Protein AF-A0A2R6P2F8-F1 (afdb_monomer_lite)

Foldseek 3Di:
DVLVVVLCVVVVNPDDDPDPVVVVVVVVVVVVVVVVVVVVCCQQPPDVCVVVVVLVVVQVPAAAPPPDDWDWDWDDDDPDIDIDIRGPDDDSVRVNCVSDDPSPPDDDDPDDGRDDDDDDD

pLDDT: mean 79.81, std 16.8, range [32.94, 94.44]

Structure (mmCIF, N/CA/C/O backbone):
data_AF-A0A2R6P2F8-F1
#
_entry.id   AF-A0A2R6P2F8-F1
#
loop_
_atom_site.group_PDB
_atom_site.id
_atom_site.type_symbol
_atom_site.label_atom_id
_atom_site.label_alt_id
_atom_site.label_comp_id
_atom_site.label_asym_id
_atom_site.label_entity_id
_atom_site.label_seq_id
_atom_site.pdbx_PDB_ins_code
_atom_site.Cartn_x
_atom_site.Cartn_y
_atom_site.Cartn_z
_atom_site.occupancy
_atom_site.B_iso_or_equiv
_atom_site.auth_seq_id
_atom_site.auth_comp_id
_atom_site.auth_asym_id
_atom_site.auth_atom_id
_atom_site.pdbx_PDB_model_num
ATOM 1 N N . MET A 1 1 ? -11.826 -10.012 -10.331 1.00 58.19 1 MET A N 1
ATOM 2 C CA . MET A 1 1 ? -10.572 -10.352 -11.051 1.00 58.19 1 MET A CA 1
ATOM 3 C C . MET A 1 1 ? -10.163 -9.305 -12.093 1.00 58.19 1 MET A C 1
ATOM 5 O O . MET A 1 1 ? -8.986 -9.272 -12.434 1.00 58.19 1 MET A O 1
ATOM 9 N N . ASP A 1 2 ? -11.066 -8.446 -12.580 1.00 84.94 2 ASP A N 1
ATOM 10 C CA . ASP A 1 2 ? -10.737 -7.498 -13.660 1.00 84.94 2 ASP A CA 1
ATOM 11 C C . ASP A 1 2 ? -9.993 -6.239 -13.203 1.00 84.94 2 ASP A C 1
ATOM 13 O O . ASP A 1 2 ? -9.100 -5.778 -13.913 1.00 84.94 2 ASP A O 1
ATOM 17 N N . ILE A 1 3 ? -10.255 -5.738 -11.991 1.00 91.38 3 ILE A N 1
ATOM 18 C CA . ILE A 1 3 ? -9.542 -4.566 -11.464 1.00 91.38 3 ILE A CA 1
ATOM 19 C C . ILE A 1 3 ? -8.034 -4.798 -11.327 1.00 91.38 3 ILE A C 1
ATOM 21 O O . ILE A 1 3 ? -7.248 -3.971 -11.777 1.00 91.38 3 ILE A O 1
ATOM 25 N N . ILE A 1 4 ? -7.613 -5.948 -10.793 1.00 91.44 4 ILE A N 1
ATOM 26 C CA . ILE A 1 4 ? -6.187 -6.268 -10.634 1.00 91.44 4 ILE A CA 1
ATOM 27 C C . ILE A 1 4 ? -5.491 -6.324 -11.997 1.00 91.44 4 ILE A C 1
ATOM 29 O O . ILE A 1 4 ? -4.400 -5.787 -12.155 1.00 91.44 4 ILE A O 1
ATOM 33 N N . LYS A 1 5 ? -6.136 -6.915 -13.011 1.00 91.88 5 LYS A N 1
ATOM 34 C CA . LYS A 1 5 ? -5.602 -6.937 -14.381 1.00 91.88 5 LYS A CA 1
ATOM 35 C C . LYS A 1 5 ? -5.504 -5.530 -14.975 1.00 91.88 5 LYS A C 1
ATOM 37 O O .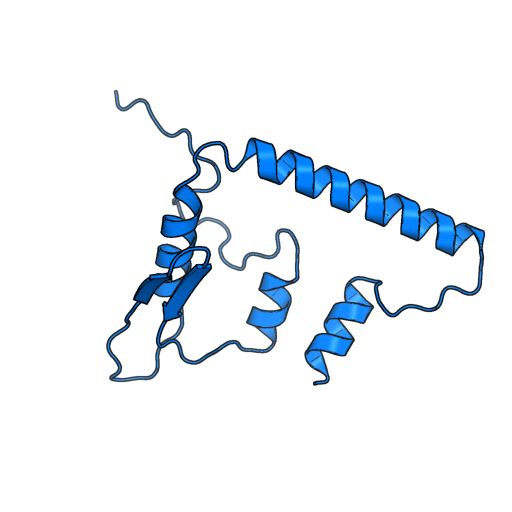 LYS A 1 5 ? -4.533 -5.243 -15.665 1.00 91.88 5 LYS A O 1
ATOM 42 N N . SER A 1 6 ? -6.481 -4.658 -14.710 1.00 92.38 6 SER A N 1
ATOM 43 C CA . SER A 1 6 ? -6.420 -3.249 -15.120 1.00 92.38 6 SER A CA 1
ATOM 44 C C . SER A 1 6 ? -5.248 -2.537 -14.456 1.00 92.38 6 SER A C 1
ATOM 46 O O . SER A 1 6 ? -4.414 -1.999 -15.169 1.00 92.38 6 SER A O 1
ATOM 48 N N . ILE A 1 7 ? -5.129 -2.607 -13.127 1.00 91.94 7 ILE A N 1
ATOM 49 C CA . ILE A 1 7 ? -4.043 -1.960 -12.376 1.00 91.94 7 ILE A CA 1
ATOM 50 C C . ILE A 1 7 ? -2.685 -2.430 -12.892 1.00 91.94 7 ILE A C 1
ATOM 52 O O . ILE A 1 7 ? -1.812 -1.619 -13.164 1.00 91.94 7 ILE A O 1
ATOM 56 N N . ARG A 1 8 ? -2.503 -3.736 -13.100 1.00 90.69 8 ARG A N 1
ATOM 57 C CA . ARG A 1 8 ? -1.240 -4.272 -13.624 1.00 90.69 8 ARG A CA 1
ATOM 58 C C . ARG A 1 8 ? -0.890 -3.733 -15.010 1.00 90.69 8 ARG A C 1
ATOM 60 O O . ARG A 1 8 ? 0.288 -3.519 -15.289 1.00 90.69 8 ARG A O 1
ATOM 67 N N . ARG A 1 9 ? -1.880 -3.514 -15.877 1.00 89.38 9 ARG A N 1
ATOM 68 C CA . ARG A 1 9 ? -1.659 -2.871 -17.180 1.00 89.38 9 ARG A CA 1
ATOM 69 C C . ARG A 1 9 ? -1.329 -1.391 -17.024 1.00 89.38 9 ARG A C 1
ATOM 71 O O . ARG A 1 9 ? -0.371 -0.951 -17.647 1.00 89.38 9 ARG A O 1
ATOM 78 N N . ASP A 1 10 ? -2.054 -0.674 -16.167 1.00 88.12 10 ASP A N 1
ATOM 79 C CA . ASP A 1 10 ? -1.827 0.749 -15.878 1.00 88.12 10 ASP A CA 1
ATOM 80 C C . ASP A 1 10 ? -0.405 0.978 -15.321 1.00 88.12 10 ASP A C 1
ATOM 82 O O . ASP A 1 10 ? 0.270 1.932 -15.695 1.00 88.12 10 ASP A O 1
ATOM 86 N N . GLN A 1 11 ? 0.096 0.036 -14.513 1.00 85.25 11 GLN A N 1
ATOM 87 C CA . GLN A 1 11 ? 1.462 0.014 -13.967 1.00 85.25 11 GLN A CA 1
ATOM 88 C C . GLN A 1 11 ? 2.514 -0.577 -14.932 1.00 85.25 11 GLN A C 1
ATOM 90 O O . GLN A 1 11 ? 3.667 -0.797 -14.559 1.00 85.25 11 GLN A O 1
ATOM 95 N N . GLY A 1 12 ? 2.141 -0.891 -16.176 1.00 84.75 12 GLY A N 1
ATOM 96 C CA . GLY A 1 12 ? 3.072 -1.366 -17.204 1.00 84.75 12 GLY A CA 1
ATOM 97 C C . GLY A 1 12 ? 3.633 -2.779 -16.993 1.00 84.75 12 GLY A C 1
ATOM 98 O O . GLY A 1 12 ? 4.661 -3.125 -17.580 1.00 84.75 12 GLY A O 1
ATOM 99 N N . LEU A 1 13 ? 2.996 -3.610 -16.161 1.00 84.56 13 LEU A N 1
ATOM 100 C CA . LEU A 1 13 ? 3.450 -4.976 -15.864 1.00 84.56 13 LEU A CA 1
ATOM 101 C C . LEU A 1 13 ? 3.033 -5.989 -16.935 1.00 84.56 13 LEU A C 1
ATOM 103 O O . LEU A 1 13 ? 3.793 -6.907 -17.230 1.00 84.56 13 LEU A O 1
ATOM 107 N N . ASP A 1 14 ? 1.852 -5.802 -17.525 1.00 86.25 14 ASP A N 1
ATOM 108 C CA . ASP A 1 14 ? 1.240 -6.750 -18.468 1.00 86.25 14 ASP A CA 1
ATOM 109 C C . ASP A 1 14 ? 1.184 -6.190 -19.907 1.00 86.25 14 ASP A C 1
ATOM 111 O O . ASP A 1 14 ? 0.264 -6.491 -20.670 1.00 86.25 14 ASP A O 1
ATOM 115 N N . ILE A 1 15 ? 2.157 -5.348 -20.281 1.00 82.56 15 ILE A N 1
ATOM 116 C CA . ILE A 1 15 ? 2.269 -4.754 -21.622 1.00 82.56 15 ILE A CA 1
ATOM 117 C C . ILE A 1 15 ? 3.293 -5.532 -22.456 1.00 82.56 15 ILE A C 1
ATOM 119 O O . ILE A 1 15 ? 4.439 -5.719 -22.048 1.00 82.56 15 ILE A O 1
ATOM 123 N N . GLN A 1 16 ? 2.892 -5.950 -23.659 1.00 82.69 16 GLN A N 1
ATOM 124 C CA . GLN A 1 16 ? 3.812 -6.494 -24.658 1.00 82.69 16 GLN A CA 1
ATOM 125 C C . GLN A 1 16 ? 4.348 -5.358 -25.529 1.00 82.69 16 GLN A C 1
ATOM 127 O O . GLN A 1 16 ? 3.613 -4.764 -26.312 1.00 82.69 16 GLN A O 1
ATOM 132 N N . VAL A 1 17 ? 5.638 -5.061 -25.387 1.00 83.62 17 VAL A N 1
ATOM 133 C CA . VAL A 1 17 ? 6.333 -4.061 -26.203 1.00 83.62 17 VAL A CA 1
ATOM 134 C C . VAL A 1 17 ? 7.111 -4.800 -27.286 1.00 83.62 17 VAL A C 1
ATOM 136 O O . VAL A 1 17 ? 8.025 -5.565 -26.975 1.00 83.62 17 VAL A O 1
ATOM 139 N N . ALA A 1 18 ? 6.699 -4.619 -28.543 1.00 85.12 18 ALA A N 1
ATOM 140 C CA . ALA A 1 18 ? 7.296 -5.302 -29.693 1.00 85.12 18 ALA A CA 1
ATOM 141 C C . ALA A 1 18 ? 8.653 -4.704 -30.102 1.00 85.12 18 ALA A C 1
ATOM 143 O O . ALA A 1 18 ? 9.492 -5.406 -30.657 1.00 85.12 18 ALA A O 1
ATOM 144 N N . GLU A 1 19 ? 8.858 -3.416 -29.824 1.00 92.56 19 GLU A N 1
ATOM 145 C CA . GLU A 1 19 ? 10.063 -2.672 -30.184 1.00 92.56 19 GLU A CA 1
ATOM 146 C C . GLU A 1 19 ? 11.129 -2.820 -29.068 1.00 92.56 19 GLU A C 1
ATOM 148 O O . GLU A 1 19 ? 10.841 -2.502 -27.906 1.00 92.56 19 GLU A O 1
ATOM 153 N N . PRO A 1 20 ? 12.321 -3.377 -29.366 1.00 89.81 20 PRO A N 1
ATOM 154 C CA . PRO A 1 20 ? 13.333 -3.685 -28.354 1.00 89.81 20 PRO A CA 1
ATOM 155 C C . PRO A 1 20 ? 13.850 -2.477 -27.565 1.00 89.81 20 PRO A C 1
ATOM 157 O O . PRO A 1 20 ? 14.042 -2.602 -26.351 1.00 89.81 20 PRO A O 1
ATOM 160 N N . ASP A 1 21 ? 14.044 -1.325 -28.207 1.00 92.31 21 ASP A N 1
ATOM 161 C CA . ASP A 1 21 ? 14.633 -0.148 -27.562 1.00 92.31 21 ASP A CA 1
ATOM 162 C C . ASP A 1 21 ? 13.641 0.488 -26.577 1.00 92.31 21 ASP A C 1
ATOM 164 O O . ASP A 1 21 ? 13.995 0.805 -25.438 1.00 92.31 21 ASP A O 1
ATOM 168 N N . ALA A 1 22 ? 12.362 0.566 -26.943 1.00 89.12 22 ALA A N 1
ATOM 169 C CA . ALA A 1 22 ? 11.272 0.991 -26.074 1.00 89.12 22 ALA A CA 1
ATOM 170 C C . ALA A 1 22 ? 11.125 0.056 -24.870 1.00 89.12 22 ALA A C 1
ATOM 172 O O . ALA A 1 22 ? 10.926 0.516 -23.742 1.00 89.12 22 ALA A O 1
ATOM 173 N N . LYS A 1 23 ? 11.269 -1.260 -25.075 1.00 87.56 23 LYS A N 1
ATOM 174 C CA . LYS A 1 23 ? 11.249 -2.231 -23.975 1.00 87.56 23 LYS A CA 1
ATOM 175 C C . LYS A 1 23 ? 12.407 -1.991 -23.003 1.00 87.56 23 LYS A C 1
ATOM 177 O O . LYS A 1 23 ? 12.181 -1.983 -21.792 1.00 87.56 23 LYS A O 1
ATOM 182 N N . ALA A 1 24 ? 13.618 -1.775 -23.516 1.00 89.06 24 ALA A N 1
ATOM 183 C CA . ALA A 1 24 ? 14.792 -1.484 -22.697 1.00 89.06 24 ALA A CA 1
ATOM 184 C C . ALA A 1 24 ? 14.634 -0.164 -21.921 1.00 89.06 24 ALA A C 1
ATOM 186 O O . ALA A 1 24 ? 14.901 -0.120 -20.718 1.00 89.06 24 ALA A O 1
ATOM 187 N N . ALA A 1 25 ? 14.123 0.886 -22.568 1.00 89.81 25 ALA A N 1
ATOM 188 C CA . ALA A 1 25 ? 13.860 2.176 -21.935 1.00 89.81 25 ALA A CA 1
ATOM 189 C C . ALA A 1 25 ? 12.841 2.063 -20.786 1.00 89.81 25 ALA A C 1
ATOM 191 O O . ALA A 1 25 ? 13.078 2.583 -19.695 1.00 89.81 25 ALA A O 1
ATOM 192 N N . ILE A 1 26 ? 11.740 1.329 -20.986 1.00 87.62 26 ILE A N 1
ATOM 193 C CA . ILE A 1 26 ? 10.727 1.091 -19.944 1.00 87.62 26 ILE A CA 1
ATOM 194 C C . ILE A 1 26 ? 11.319 0.308 -18.767 1.00 87.62 26 ILE A C 1
ATOM 196 O O . ILE A 1 26 ? 11.083 0.663 -17.612 1.00 87.62 26 ILE A O 1
ATOM 200 N N . GLN A 1 27 ? 12.107 -0.738 -19.030 1.00 87.19 27 GLN A N 1
ATOM 201 C CA . GLN A 1 27 ? 12.773 -1.504 -17.971 1.00 87.19 27 GLN A CA 1
ATOM 202 C C . GLN A 1 27 ? 13.742 -0.635 -17.162 1.00 87.19 27 GLN A C 1
ATOM 204 O O . GLN A 1 27 ? 13.772 -0.725 -15.935 1.00 87.19 27 GLN A O 1
ATOM 209 N N . HIS A 1 28 ? 14.493 0.238 -17.834 1.00 91.62 28 HIS A N 1
ATOM 210 C CA . HIS A 1 28 ? 15.390 1.183 -17.178 1.00 91.62 28 HIS A CA 1
ATOM 211 C C . HIS A 1 28 ? 14.626 2.184 -16.294 1.00 91.62 28 HIS A C 1
ATOM 213 O O . HIS A 1 28 ? 14.988 2.382 -15.136 1.00 91.62 28 HIS A O 1
ATOM 219 N N . LEU A 1 29 ? 13.529 2.766 -16.794 1.00 90.50 29 LEU A N 1
ATOM 220 C CA . LEU A 1 29 ? 12.677 3.669 -16.010 1.00 90.50 29 LEU A CA 1
ATOM 221 C C . LEU A 1 29 ? 12.072 2.977 -14.783 1.00 90.50 29 LEU A C 1
ATOM 223 O O . LEU A 1 29 ? 12.074 3.557 -13.699 1.00 90.50 29 LEU A O 1
ATOM 227 N N . ARG A 1 30 ? 11.613 1.729 -14.929 1.00 87.56 30 ARG A N 1
ATOM 228 C CA . ARG A 1 30 ? 11.091 0.931 -13.810 1.00 87.56 30 ARG A CA 1
ATOM 229 C C . ARG A 1 30 ? 12.141 0.708 -12.732 1.00 87.56 30 ARG A C 1
ATOM 231 O O . ARG A 1 30 ? 11.863 0.959 -11.568 1.00 87.56 30 ARG A O 1
ATOM 238 N N . ARG A 1 31 ? 13.358 0.323 -13.120 1.00 91.12 31 ARG A N 1
ATOM 239 C CA . ARG A 1 31 ? 14.461 0.147 -12.170 1.00 91.12 31 ARG A CA 1
ATOM 240 C C . ARG A 1 31 ? 14.805 1.448 -11.444 1.00 91.12 31 ARG A C 1
ATOM 242 O O . ARG A 1 31 ? 15.062 1.433 -10.246 1.00 91.12 31 ARG A O 1
ATOM 249 N N . ASN A 1 32 ? 14.787 2.579 -12.147 1.00 93.69 32 ASN A N 1
ATOM 250 C CA . ASN A 1 32 ? 15.017 3.879 -11.518 1.00 93.69 32 ASN A CA 1
ATOM 251 C C . ASN A 1 32 ? 13.915 4.234 -10.515 1.00 93.69 32 ASN A C 1
ATOM 253 O O . ASN A 1 32 ? 14.226 4.746 -9.443 1.00 93.69 32 ASN A O 1
ATOM 257 N N . LEU A 1 33 ? 12.652 3.933 -10.832 1.00 89.94 33 LEU A N 1
ATOM 258 C CA . LEU A 1 33 ? 11.534 4.124 -9.909 1.00 89.94 33 LEU A CA 1
ATOM 259 C C . LEU A 1 33 ? 11.647 3.208 -8.682 1.00 89.94 33 LEU A C 1
ATOM 261 O O . LEU A 1 33 ? 11.477 3.680 -7.564 1.00 89.94 33 LEU A O 1
ATOM 265 N N . GLU A 1 34 ? 11.983 1.931 -8.874 1.00 88.88 34 GLU A N 1
ATOM 266 C CA . GLU A 1 34 ? 12.218 0.972 -7.785 1.00 88.88 34 GLU A CA 1
ATOM 267 C C . GLU A 1 34 ? 13.335 1.456 -6.847 1.00 88.88 34 GLU A C 1
ATOM 269 O O . GLU A 1 34 ? 13.148 1.478 -5.632 1.00 88.88 34 GLU A O 1
ATOM 274 N N . ASN A 1 35 ? 14.456 1.932 -7.401 1.00 91.44 35 ASN A N 1
ATOM 275 C CA . ASN A 1 35 ? 15.552 2.502 -6.614 1.00 91.44 35 ASN A CA 1
ATOM 276 C C . ASN A 1 35 ? 15.125 3.770 -5.859 1.00 91.44 35 ASN A C 1
ATOM 278 O O . ASN A 1 35 ? 15.479 3.945 -4.696 1.00 91.44 35 ASN A O 1
ATOM 282 N N . ALA A 1 36 ? 14.365 4.661 -6.504 1.00 89.50 36 ALA A N 1
ATOM 283 C CA . ALA A 1 36 ? 13.875 5.880 -5.868 1.00 89.50 36 ALA A CA 1
ATOM 284 C C . ALA A 1 36 ? 12.925 5.568 -4.701 1.00 89.50 36 ALA A C 1
ATOM 286 O O . ALA A 1 36 ? 13.043 6.178 -3.641 1.00 89.50 36 ALA A O 1
ATOM 287 N N . LEU A 1 37 ? 12.024 4.596 -4.875 1.00 85.88 37 LEU A N 1
ATOM 288 C CA . LEU A 1 37 ? 11.126 4.126 -3.819 1.00 85.88 37 LEU A CA 1
ATOM 289 C C . LEU A 1 37 ? 11.892 3.465 -2.673 1.00 85.88 37 LEU A C 1
ATOM 291 O O . LEU A 1 37 ? 11.562 3.710 -1.517 1.00 85.88 37 LEU A O 1
ATOM 295 N N . HIS A 1 38 ? 12.920 2.670 -2.981 1.00 85.31 38 HIS A N 1
ATOM 296 C CA . HIS A 1 38 ? 13.768 2.050 -1.968 1.00 85.31 38 HIS A CA 1
ATOM 297 C C . HIS A 1 38 ? 14.469 3.105 -1.106 1.00 85.31 38 HIS A C 1
ATOM 299 O O . HIS A 1 38 ? 14.275 3.108 0.108 1.00 85.31 38 HIS A O 1
ATOM 305 N N . ASN A 1 39 ? 15.172 4.054 -1.728 1.00 84.88 39 ASN A N 1
ATOM 306 C CA . ASN A 1 39 ? 15.873 5.120 -1.007 1.00 84.88 39 ASN A CA 1
ATOM 307 C C . ASN A 1 39 ? 14.901 5.972 -0.175 1.00 84.88 39 ASN A C 1
ATOM 309 O O . ASN A 1 39 ? 15.141 6.220 1.001 1.00 84.88 39 ASN A O 1
ATOM 313 N N . LEU A 1 40 ? 13.758 6.357 -0.758 1.00 80.38 40 LEU A N 1
ATOM 314 C CA . LEU A 1 40 ? 12.732 7.115 -0.041 1.00 80.38 40 LEU A CA 1
ATOM 315 C C . LEU A 1 40 ? 12.185 6.334 1.161 1.00 80.38 40 LEU A C 1
ATOM 317 O O . LEU A 1 40 ? 11.934 6.920 2.210 1.00 80.38 40 LEU A O 1
ATOM 321 N N . SER A 1 41 ? 11.990 5.020 1.022 1.00 77.50 41 SER A N 1
ATOM 322 C CA . SER A 1 41 ? 11.524 4.185 2.128 1.00 77.50 41 SER A CA 1
ATOM 323 C C . SER A 1 41 ? 12.553 4.117 3.260 1.00 77.50 41 SER A C 1
ATOM 325 O O . SER A 1 41 ? 12.179 4.281 4.419 1.00 77.50 41 SER A O 1
ATOM 327 N N . GLU A 1 42 ? 13.844 3.963 2.956 1.00 76.50 42 GLU A N 1
ATOM 328 C CA . GLU A 1 42 ? 14.891 3.963 3.986 1.00 76.50 42 GLU A CA 1
ATOM 329 C C . GLU A 1 42 ? 14.956 5.305 4.730 1.00 76.50 42 GLU A C 1
ATOM 331 O O . GLU A 1 42 ? 15.026 5.322 5.961 1.00 76.50 42 GLU A O 1
ATOM 336 N N . ASP A 1 43 ? 14.838 6.420 4.005 1.00 69.12 43 ASP A N 1
ATOM 337 C CA . ASP A 1 43 ? 14.890 7.766 4.583 1.00 69.12 43 ASP A CA 1
ATOM 338 C C . ASP A 1 43 ? 13.647 8.102 5.436 1.00 69.12 43 ASP A C 1
ATOM 340 O O . ASP A 1 43 ? 13.757 8.768 6.471 1.00 69.12 43 ASP A O 1
ATOM 344 N N . LEU A 1 44 ? 12.452 7.638 5.043 1.00 64.12 44 LEU A N 1
ATOM 345 C CA . LEU A 1 44 ? 11.195 7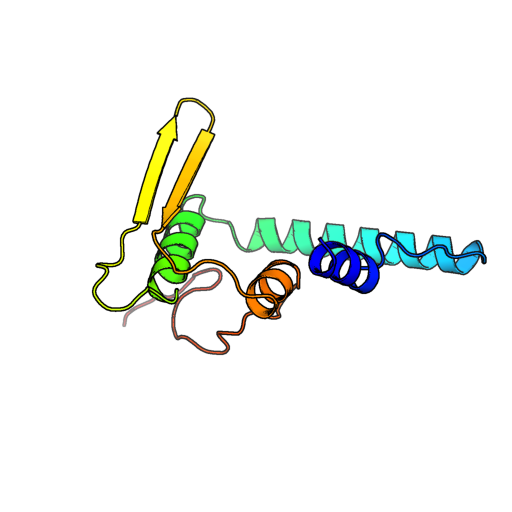.916 5.756 1.00 64.12 44 LEU A CA 1
ATOM 346 C C . LEU A 1 44 ? 10.964 7.011 6.975 1.00 64.12 44 LEU A C 1
ATOM 348 O O . LEU A 1 44 ? 10.336 7.442 7.946 1.00 64.12 44 LEU A O 1
ATOM 352 N N . TYR A 1 45 ? 11.465 5.772 6.960 1.00 59.16 45 TYR A N 1
ATOM 353 C CA . TYR A 1 45 ? 11.223 4.777 8.013 1.00 59.16 45 TYR A CA 1
ATOM 354 C C . TYR A 1 45 ? 12.356 4.691 9.051 1.00 59.16 45 TYR A C 1
ATOM 356 O O . TYR A 1 45 ? 12.645 3.621 9.586 1.00 59.16 45 TYR A O 1
ATOM 364 N N . SER A 1 46 ? 12.954 5.829 9.422 1.00 57.94 46 SER A N 1
ATOM 365 C CA . SER A 1 46 ? 14.044 5.904 10.418 1.00 57.94 46 SER A CA 1
ATOM 366 C C . SER A 1 46 ? 13.672 5.415 11.832 1.00 57.94 46 SER A C 1
ATOM 368 O O . SER A 1 46 ? 14.547 5.211 12.676 1.00 57.94 46 SER A O 1
ATOM 370 N N . LYS A 1 47 ? 12.379 5.189 12.109 1.00 63.31 47 LYS A N 1
ATOM 371 C CA . LYS A 1 47 ? 11.868 4.620 13.363 1.00 63.31 47 LYS A CA 1
ATOM 372 C C . LYS A 1 47 ? 10.929 3.445 13.077 1.00 63.31 47 LYS A C 1
ATOM 374 O O . LYS A 1 47 ? 9.803 3.622 12.614 1.00 63.31 47 LYS A O 1
ATOM 379 N N . SER A 1 48 ? 11.384 2.246 13.432 1.00 66.81 48 SER A N 1
ATOM 380 C CA . SER A 1 48 ? 10.779 0.951 13.088 1.00 66.81 48 SER A CA 1
ATOM 381 C C . SER A 1 48 ? 9.342 0.724 13.567 1.00 66.81 48 SER A C 1
ATOM 383 O O . SER A 1 48 ? 8.722 -0.225 13.113 1.00 66.81 48 SER A O 1
ATOM 385 N N . THR A 1 49 ? 8.784 1.554 14.451 1.00 73.94 49 THR A N 1
ATOM 386 C CA . THR A 1 49 ? 7.420 1.390 14.985 1.00 73.94 49 THR A CA 1
ATOM 387 C C . THR A 1 49 ? 6.385 2.325 14.358 1.00 73.94 49 THR A C 1
ATOM 389 O O . THR A 1 49 ? 5.197 2.173 14.638 1.00 73.94 49 THR A O 1
ATOM 392 N N . HIS A 1 50 ? 6.790 3.262 13.490 1.00 75.88 50 HIS A N 1
ATOM 393 C CA . HIS A 1 50 ? 5.862 4.226 12.881 1.00 75.88 50 HIS A CA 1
ATOM 394 C C . HIS A 1 50 ? 4.774 3.569 12.044 1.00 75.88 50 HIS A C 1
ATOM 396 O O . HIS A 1 50 ? 3.640 4.034 12.061 1.00 75.88 50 HIS A O 1
ATOM 402 N N . PHE A 1 51 ? 5.082 2.447 11.393 1.00 78.88 51 PHE A N 1
ATOM 403 C CA . PHE A 1 51 ? 4.104 1.727 10.585 1.00 78.88 51 PHE A CA 1
ATOM 404 C C . PHE A 1 51 ? 2.859 1.316 11.400 1.00 78.88 51 PHE A C 1
ATOM 406 O O . PHE A 1 51 ? 1.772 1.241 10.841 1.00 78.88 51 PHE A O 1
ATOM 413 N N . LEU A 1 52 ? 2.980 1.078 12.718 1.00 85.88 52 LEU A N 1
ATOM 414 C CA . LEU A 1 52 ? 1.831 0.748 13.572 1.00 85.88 52 LEU A CA 1
ATOM 415 C C . LEU A 1 52 ? 0.847 1.917 13.657 1.00 85.88 52 LEU A C 1
ATOM 417 O O . LEU A 1 52 ? -0.362 1.703 13.631 1.00 85.88 52 LEU A O 1
ATOM 421 N N . LEU A 1 53 ? 1.366 3.145 13.737 1.00 83.94 53 LEU A N 1
ATOM 422 C CA . LEU A 1 53 ? 0.545 4.352 13.751 1.00 83.94 53 LEU A CA 1
ATOM 423 C C . LEU A 1 53 ? -0.148 4.553 12.403 1.00 83.94 53 LEU A C 1
ATOM 425 O O . LEU A 1 53 ? -1.328 4.882 12.394 1.00 83.94 53 LEU A O 1
ATOM 429 N N . GLU A 1 54 ? 0.536 4.269 11.292 1.00 82.50 54 GLU A N 1
ATOM 430 C CA . GLU A 1 54 ? -0.067 4.305 9.951 1.00 82.50 54 GLU A CA 1
ATOM 431 C C . GLU A 1 54 ? -1.246 3.324 9.840 1.00 82.50 54 GLU A C 1
ATOM 433 O O . GLU A 1 54 ? -2.296 3.659 9.296 1.00 82.50 54 GLU A O 1
ATOM 438 N N . PHE A 1 55 ? -1.123 2.114 10.401 1.00 87.56 55 PHE A N 1
ATOM 439 C CA . PHE A 1 55 ? -2.234 1.157 10.425 1.00 87.56 55 PHE A CA 1
ATOM 440 C C . PHE A 1 55 ? -3.397 1.614 11.306 1.00 87.56 55 PHE A C 1
ATOM 442 O O . PHE A 1 55 ? -4.547 1.415 10.924 1.00 87.56 55 PHE A O 1
ATOM 449 N N . ILE A 1 56 ? -3.119 2.237 12.454 1.00 88.50 56 ILE A N 1
ATOM 450 C CA . ILE A 1 56 ? -4.163 2.804 13.318 1.00 88.50 56 ILE A CA 1
ATOM 451 C C . ILE A 1 56 ? -4.892 3.941 12.599 1.00 88.50 56 ILE A C 1
ATOM 453 O O . ILE A 1 56 ? -6.116 3.956 12.599 1.00 88.50 56 ILE A O 1
ATOM 457 N N . GLN A 1 57 ? -4.162 4.849 11.950 1.00 84.56 57 GLN A N 1
ATOM 458 C CA . GLN A 1 57 ? -4.752 5.937 11.166 1.00 84.56 57 GLN A CA 1
ATOM 459 C C . GLN A 1 57 ? -5.587 5.403 10.001 1.00 84.56 57 GLN A C 1
ATOM 461 O O . GLN A 1 57 ? -6.705 5.853 9.784 1.00 84.56 57 GLN A O 1
ATOM 466 N N . ASN A 1 58 ? -5.093 4.390 9.284 1.00 85.00 58 ASN A N 1
ATOM 467 C CA . ASN A 1 58 ? -5.876 3.741 8.235 1.00 85.00 58 ASN A CA 1
ATOM 468 C C . ASN A 1 58 ? -7.158 3.115 8.790 1.00 85.00 58 ASN A C 1
ATOM 470 O O . ASN A 1 58 ? -8.212 3.296 8.196 1.00 85.00 58 ASN A O 1
ATOM 474 N N . ALA A 1 59 ? -7.094 2.451 9.945 1.00 88.12 59 ALA A N 1
ATOM 475 C CA . ALA A 1 59 ? -8.283 1.917 10.595 1.00 88.12 59 ALA A CA 1
ATOM 476 C C . ALA A 1 59 ? -9.252 3.022 11.050 1.00 88.12 59 ALA A C 1
ATOM 478 O O . ALA A 1 59 ? -10.458 2.829 10.959 1.00 88.12 59 ALA A O 1
ATOM 479 N N . ASP A 1 60 ? -8.766 4.172 11.509 1.00 86.44 60 ASP A N 1
ATOM 480 C CA . ASP A 1 60 ? -9.618 5.299 11.912 1.00 86.44 60 ASP A CA 1
ATOM 481 C C . ASP A 1 60 ? -10.320 5.953 10.707 1.00 86.44 60 ASP A C 1
ATOM 483 O O . ASP A 1 60 ? -11.502 6.283 10.766 1.00 86.44 60 ASP A O 1
ATOM 487 N N . ASP A 1 61 ? -9.622 6.052 9.573 1.00 83.44 61 ASP A N 1
ATOM 488 C CA . ASP A 1 61 ? -10.151 6.617 8.327 1.00 83.44 61 ASP A CA 1
ATOM 489 C C . ASP A 1 61 ? -11.029 5.637 7.513 1.00 83.44 61 ASP A C 1
ATOM 491 O O . ASP A 1 61 ? -11.593 6.016 6.480 1.00 83.44 61 ASP A O 1
ATOM 495 N N . ASN A 1 62 ? -11.145 4.375 7.937 1.00 87.62 62 ASN A N 1
ATOM 496 C CA . ASN A 1 62 ? -11.929 3.363 7.232 1.00 87.62 62 ASN A CA 1
ATOM 497 C C . ASN A 1 62 ? -13.441 3.611 7.330 1.00 87.62 62 ASN A C 1
ATOM 499 O O . ASN A 1 62 ? -13.970 4.199 8.274 1.00 87.62 62 ASN A O 1
ATOM 503 N N . SER A 1 63 ? -14.174 3.083 6.349 1.00 87.81 63 SER A N 1
ATOM 504 C CA . SER A 1 63 ? -15.637 3.065 6.383 1.00 87.81 63 SER A CA 1
ATOM 505 C C . SER A 1 63 ? -16.146 1.793 7.056 1.00 87.81 63 SER A C 1
ATOM 507 O O . SER A 1 63 ? -15.857 0.680 6.613 1.00 87.81 63 SER A O 1
ATOM 509 N N . TYR A 1 64 ? -16.955 1.959 8.103 1.00 91.19 64 TYR A N 1
ATOM 510 C CA . TYR A 1 64 ? -17.541 0.855 8.862 1.00 91.19 64 TYR A CA 1
ATOM 511 C C . TYR A 1 64 ? -19.046 0.726 8.601 1.00 91.19 64 TYR A C 1
ATOM 513 O O . TYR A 1 64 ? -19.732 1.741 8.442 1.00 91.19 64 TYR A O 1
ATOM 521 N N . PRO A 1 65 ? -19.594 -0.503 8.577 1.00 92.25 65 PRO A N 1
ATOM 522 C CA . PRO A 1 65 ? -21.035 -0.706 8.480 1.00 92.25 65 PRO A CA 1
ATOM 523 C C . PRO A 1 65 ? -21.793 -0.046 9.642 1.00 92.25 65 PRO A C 1
ATOM 525 O O . PRO A 1 65 ? -21.311 0.020 10.774 1.00 92.25 65 PRO A O 1
ATOM 528 N N . GLN A 1 66 ? -23.019 0.410 9.379 1.00 93.25 66 GLN A N 1
ATOM 529 C CA . GLN A 1 66 ? -23.839 1.072 10.393 1.00 93.25 66 GLN A CA 1
ATOM 530 C C . GLN A 1 66 ? -24.102 0.149 11.595 1.00 93.25 66 GLN A C 1
ATOM 532 O O . GLN A 1 66 ? -24.513 -0.998 11.434 1.00 93.25 66 GLN A O 1
ATOM 537 N N . GLY A 1 67 ? -23.905 0.674 12.807 1.00 92.31 67 GLY A N 1
ATOM 538 C CA . GLY A 1 67 ? -24.153 -0.058 14.053 1.00 92.31 67 GLY A CA 1
ATOM 539 C C . GLY A 1 67 ? -23.040 -1.030 14.460 1.00 92.31 67 GLY A C 1
ATOM 540 O O . GLY A 1 67 ? -23.180 -1.701 15.480 1.00 92.31 67 GLY A O 1
ATOM 541 N N . VAL A 1 68 ? -21.938 -1.096 13.707 1.00 93.31 68 VAL A N 1
ATOM 542 C CA . VAL A 1 68 ? -20.738 -1.853 14.079 1.00 93.31 68 VAL A CA 1
ATOM 543 C C . VAL A 1 68 ? -19.767 -0.934 14.815 1.00 93.31 68 VAL A C 1
ATOM 545 O O . VAL A 1 68 ? -19.509 0.183 14.375 1.00 93.31 68 VAL A O 1
ATOM 548 N N . GLN A 1 69 ? -19.213 -1.403 15.934 1.00 93.31 69 GLN A N 1
ATOM 549 C CA . GLN A 1 69 ? -18.122 -0.707 16.614 1.00 93.31 69 GLN A CA 1
ATOM 550 C C . GLN A 1 69 ? -16.804 -0.973 15.866 1.00 93.31 69 GLN A C 1
ATOM 552 O O . GLN A 1 69 ? -16.441 -2.146 15.723 1.00 93.31 69 GLN A O 1
ATOM 557 N N . PRO A 1 70 ? -16.080 0.064 15.409 1.00 93.88 70 PRO A N 1
ATOM 558 C CA . PRO A 1 70 ? -14.760 -0.098 14.808 1.00 93.88 70 PRO A CA 1
ATOM 559 C C . PRO A 1 70 ? -13.794 -0.822 15.748 1.00 93.88 70 PRO A C 1
ATOM 561 O O . PRO A 1 70 ? -13.741 -0.535 16.946 1.00 93.88 70 PRO A O 1
ATOM 564 N N . ALA A 1 71 ? -13.032 -1.762 15.201 1.00 93.62 71 ALA A N 1
ATOM 565 C CA . ALA A 1 71 ? -12.051 -2.546 15.930 1.00 93.62 71 ALA A CA 1
ATOM 566 C C . ALA A 1 71 ? -10.816 -2.799 15.063 1.00 93.62 71 ALA A C 1
ATOM 568 O O . ALA A 1 71 ? -10.928 -3.136 13.884 1.00 93.62 71 ALA A O 1
ATOM 569 N N . LEU A 1 72 ? -9.644 -2.688 15.689 1.00 93.19 72 LEU A N 1
ATOM 570 C CA . LEU A 1 72 ? -8.346 -3.046 15.131 1.00 93.19 72 LEU A CA 1
ATOM 571 C C . LEU A 1 72 ? -7.716 -4.117 16.025 1.00 93.19 72 LEU A C 1
ATOM 573 O O . LEU A 1 72 ? -7.599 -3.936 17.236 1.00 93.19 72 LEU A O 1
ATOM 577 N N . GLU A 1 73 ? -7.299 -5.224 15.428 1.00 94.44 73 GLU A N 1
ATOM 578 C CA . GLU A 1 73 ? -6.608 -6.320 16.095 1.00 94.44 73 GLU A CA 1
ATOM 579 C C . GLU A 1 73 ? -5.194 -6.450 15.525 1.00 94.44 73 GLU A C 1
ATOM 581 O O . GLU A 1 73 ? -5.017 -6.567 14.311 1.00 94.44 73 GLU A O 1
ATOM 586 N N . ILE A 1 74 ? -4.189 -6.465 16.403 1.00 92.44 74 ILE A N 1
ATOM 587 C CA . ILE A 1 74 ? -2.789 -6.705 16.043 1.00 92.44 74 ILE A CA 1
ATOM 588 C C . ILE A 1 74 ? -2.350 -7.996 16.730 1.00 92.44 74 ILE A C 1
ATOM 590 O O . ILE A 1 74 ? -2.295 -8.070 17.956 1.00 92.44 74 ILE A O 1
ATOM 594 N N . GLN A 1 75 ? -2.045 -9.016 15.934 1.00 94.00 75 GLN A N 1
ATOM 595 C CA . GLN A 1 75 ? -1.587 -10.321 16.402 1.00 94.00 75 GLN A CA 1
ATOM 596 C C . GLN A 1 75 ? -0.123 -10.520 16.009 1.00 94.00 75 GLN A C 1
ATOM 598 O O . GLN A 1 75 ? 0.218 -10.454 14.828 1.00 94.00 75 GLN A O 1
ATOM 603 N N . LEU A 1 76 ? 0.733 -10.791 16.993 1.00 91.69 76 LEU A N 1
ATOM 604 C CA . LEU A 1 76 ? 2.136 -11.152 16.791 1.00 91.69 76 LEU A CA 1
ATOM 605 C C . LEU A 1 76 ? 2.297 -12.658 17.024 1.00 91.69 76 LEU A C 1
ATOM 607 O O . LEU A 1 76 ? 1.966 -13.157 18.097 1.00 91.69 76 LEU A O 1
ATOM 611 N N . LEU A 1 77 ? 2.781 -13.372 16.010 1.00 90.94 77 LEU A N 1
ATOM 612 C CA . LEU A 1 77 ? 2.995 -14.820 16.012 1.00 90.94 77 LEU A CA 1
ATOM 613 C C . LEU A 1 77 ? 4.401 -15.104 15.492 1.00 90.94 77 LEU A C 1
ATOM 615 O O . LEU A 1 77 ? 4.618 -14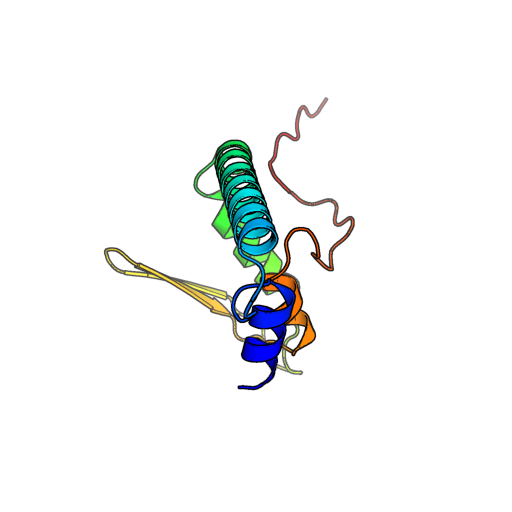.942 14.300 1.00 90.94 77 LEU A O 1
ATOM 619 N N . ASP A 1 78 ? 5.329 -15.548 16.339 1.00 88.69 78 ASP A N 1
ATOM 620 C CA . ASP A 1 78 ? 6.729 -15.885 16.017 1.00 88.69 78 ASP A CA 1
ATOM 621 C C . ASP A 1 78 ? 7.428 -14.942 15.010 1.00 88.69 78 ASP A C 1
ATOM 623 O O . ASP A 1 78 ? 8.126 -14.015 15.412 1.00 88.69 78 ASP A O 1
ATOM 627 N N . GLN A 1 79 ? 7.259 -15.180 13.703 1.00 91.19 79 GLN A N 1
ATOM 628 C CA . GLN A 1 79 ? 7.870 -14.425 12.597 1.00 91.19 79 GLN A CA 1
ATOM 629 C C . GLN A 1 79 ? 6.875 -13.599 11.762 1.00 91.19 79 GLN A C 1
ATOM 631 O O . GLN A 1 79 ? 7.250 -13.020 10.747 1.00 91.19 79 GLN A O 1
ATOM 636 N N . ASN A 1 80 ? 5.608 -13.551 12.161 1.00 89.94 80 ASN A N 1
ATOM 637 C CA . ASN A 1 80 ? 4.529 -12.898 11.437 1.00 89.94 80 ASN A CA 1
ATOM 638 C C . ASN A 1 80 ? 3.776 -11.925 12.339 1.00 89.94 80 ASN A C 1
ATOM 640 O O . ASN A 1 80 ? 3.515 -12.182 13.515 1.00 89.94 80 ASN A O 1
ATOM 644 N N . MET A 1 81 ? 3.348 -10.823 11.741 1.00 89.31 81 MET A N 1
ATOM 645 C CA . MET A 1 81 ? 2.433 -9.874 12.349 1.00 89.31 81 MET A CA 1
ATOM 646 C C . MET A 1 81 ? 1.200 -9.771 11.462 1.00 89.31 81 MET A C 1
ATOM 648 O O . MET A 1 81 ? 1.312 -9.536 10.261 1.00 89.31 81 MET A O 1
ATOM 652 N N . THR A 1 82 ? 0.026 -9.956 12.054 1.00 92.50 82 THR A N 1
ATOM 653 C CA . THR A 1 82 ? -1.259 -9.812 11.370 1.00 92.50 82 THR A CA 1
ATOM 654 C C . THR A 1 82 ? -1.991 -8.613 11.941 1.00 92.50 82 THR A C 1
ATOM 656 O O . THR A 1 82 ? -2.145 -8.507 13.155 1.00 92.50 82 THR A O 1
ATOM 659 N N . ILE A 1 83 ? -2.464 -7.731 11.067 1.00 91.31 83 ILE A N 1
ATOM 660 C CA . ILE A 1 83 ? -3.284 -6.576 11.432 1.00 91.31 83 ILE A CA 1
ATOM 661 C C . ILE A 1 83 ? -4.639 -6.757 10.761 1.00 91.31 83 ILE A C 1
ATOM 663 O O . ILE A 1 83 ? -4.705 -6.987 9.554 1.00 91.31 83 ILE A O 1
ATOM 667 N N . LYS A 1 84 ? -5.714 -6.702 11.545 1.00 92.44 84 LYS A N 1
ATOM 668 C CA . LYS A 1 84 ? -7.089 -6.865 11.064 1.00 92.44 84 LYS A CA 1
ATOM 669 C C . LYS A 1 84 ? -7.927 -5.695 11.531 1.00 92.44 84 LYS A C 1
ATOM 671 O O . LYS A 1 84 ? -7.839 -5.315 12.693 1.00 92.44 84 LYS A O 1
ATOM 676 N N . CYS A 1 85 ? -8.794 -5.192 10.668 1.00 92.81 85 CYS A N 1
ATOM 677 C CA . CYS A 1 85 ? -9.884 -4.318 11.074 1.00 92.81 85 CYS A CA 1
ATOM 678 C C . CYS A 1 85 ? -11.211 -4.858 10.539 1.00 92.81 85 CYS A C 1
ATOM 680 O O . CYS A 1 85 ? -11.236 -5.657 9.602 1.00 92.81 85 CYS A O 1
ATOM 682 N N . ASN A 1 86 ? -12.316 -4.460 11.163 1.00 93.75 86 ASN A N 1
ATOM 683 C CA . ASN A 1 86 ? -13.668 -4.865 10.770 1.00 93.75 86 ASN A CA 1
ATOM 684 C C . ASN A 1 86 ? -14.335 -3.858 9.815 1.00 93.75 86 ASN A C 1
ATOM 686 O O . ASN A 1 86 ? -15.545 -3.638 9.888 1.00 93.75 86 ASN A O 1
ATOM 690 N N . GLU A 1 87 ? -13.540 -3.232 8.945 1.00 90.81 87 GLU A N 1
ATOM 691 C CA . GLU A 1 87 ? -14.032 -2.308 7.924 1.00 90.81 87 GLU A CA 1
ATOM 692 C C . GLU A 1 87 ? -14.976 -2.991 6.919 1.00 90.81 87 GLU A C 1
ATOM 694 O O . GLU A 1 87 ? -15.029 -4.218 6.805 1.00 90.81 87 GLU A O 1
ATOM 699 N N . GLY A 1 88 ? -15.711 -2.187 6.146 1.00 88.56 88 GLY A N 1
ATOM 700 C CA . GLY A 1 88 ? -16.619 -2.670 5.099 1.00 88.56 88 GLY A CA 1
ATOM 701 C C . GLY A 1 88 ? -15.929 -3.323 3.889 1.00 88.56 88 GLY A C 1
ATOM 702 O O . GLY A 1 88 ? -16.619 -3.851 3.016 1.00 88.56 88 GLY A O 1
ATOM 703 N N . GLY A 1 89 ? -14.595 -3.309 3.847 1.00 88.44 89 GLY A N 1
ATOM 704 C CA . GLY A 1 89 ? -13.761 -3.797 2.753 1.00 88.44 89 GLY A CA 1
ATOM 705 C C . GLY A 1 89 ? -13.433 -2.717 1.721 1.00 88.44 89 GLY A C 1
ATOM 706 O O . GLY A 1 89 ? -14.017 -1.636 1.708 1.00 88.44 89 GLY A O 1
ATOM 707 N N . PHE A 1 90 ? -12.491 -3.029 0.830 1.00 87.12 90 PHE A N 1
ATOM 708 C CA . PHE A 1 90 ? -12.023 -2.089 -0.187 1.00 87.12 90 PHE A CA 1
ATOM 709 C C . PHE A 1 90 ? -12.967 -1.981 -1.381 1.00 87.12 90 PHE A C 1
ATOM 711 O O . PHE A 1 90 ? -13.379 -2.983 -1.973 1.00 87.12 90 PHE A O 1
ATOM 718 N N . SER A 1 91 ? -13.229 -0.742 -1.790 1.00 87.69 91 SER A N 1
ATOM 719 C CA . SER A 1 91 ? -13.786 -0.426 -3.099 1.00 87.69 91 SER A CA 1
ATOM 720 C C . SER A 1 91 ? -12.714 -0.497 -4.190 1.00 87.69 91 SER A C 1
ATOM 722 O O . SER A 1 91 ? -11.510 -0.476 -3.929 1.00 87.69 91 SER A O 1
ATOM 724 N N . ASP A 1 92 ? -13.144 -0.482 -5.451 1.00 89.56 92 ASP A N 1
ATOM 725 C CA . ASP A 1 92 ? -12.238 -0.403 -6.600 1.00 89.56 92 ASP A CA 1
ATOM 726 C C . ASP A 1 92 ? -11.304 0.822 -6.551 1.00 89.56 92 ASP A C 1
ATOM 728 O O . ASP A 1 92 ? -10.169 0.773 -7.032 1.00 89.56 92 ASP A O 1
ATOM 732 N N . ARG A 1 93 ? -11.761 1.931 -5.958 1.00 85.88 93 ARG A N 1
ATOM 733 C CA . ARG A 1 93 ? -10.929 3.123 -5.760 1.00 85.88 93 ARG A CA 1
ATOM 734 C C . ARG A 1 93 ? -9.831 2.856 -4.735 1.00 85.88 93 ARG A C 1
ATOM 736 O O . ARG A 1 93 ? -8.693 3.237 -4.988 1.00 85.88 93 ARG A O 1
ATOM 743 N N . ASP A 1 94 ? -10.159 2.200 -3.628 1.00 85.75 94 ASP A N 1
ATOM 744 C CA . ASP A 1 94 ? -9.207 1.938 -2.545 1.00 85.75 94 ASP A CA 1
ATOM 745 C C . ASP A 1 94 ? -8.102 0.996 -3.029 1.00 85.75 94 ASP A C 1
ATOM 747 O O . ASP A 1 94 ? -6.921 1.284 -2.851 1.00 85.75 94 ASP A O 1
ATOM 751 N N . VAL A 1 95 ? -8.468 -0.056 -3.775 1.00 89.38 95 VAL A N 1
ATOM 752 C CA . VAL A 1 95 ? -7.501 -0.986 -4.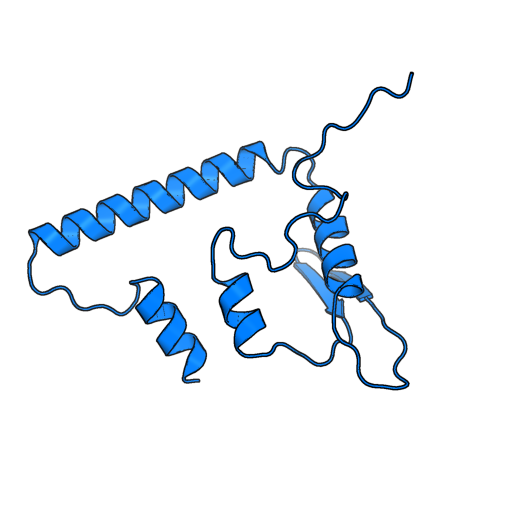387 1.00 89.38 95 VAL A CA 1
ATOM 753 C C . VAL A 1 95 ? -6.555 -0.265 -5.356 1.00 89.38 95 VAL A C 1
ATOM 755 O O . VAL A 1 95 ? -5.369 -0.586 -5.410 1.00 89.38 95 VAL A O 1
ATOM 758 N N . ARG A 1 96 ? -7.045 0.719 -6.121 1.00 89.00 96 ARG A N 1
ATOM 759 C CA . ARG A 1 96 ? -6.192 1.538 -7.000 1.00 89.00 96 ARG A CA 1
ATOM 760 C C . ARG A 1 96 ? -5.282 2.463 -6.201 1.00 89.00 96 ARG A C 1
ATOM 762 O O . ARG A 1 96 ? -4.091 2.496 -6.485 1.00 89.00 96 ARG A O 1
ATOM 769 N N . ALA A 1 97 ? -5.818 3.147 -5.193 1.00 85.12 97 ALA A N 1
ATOM 770 C CA . ALA A 1 97 ? -5.066 4.087 -4.368 1.00 85.12 97 ALA A CA 1
ATOM 771 C C . ALA A 1 97 ? -3.885 3.414 -3.652 1.00 85.12 97 ALA A C 1
ATOM 773 O O . ALA A 1 97 ? -2.777 3.939 -3.701 1.00 85.12 97 ALA A O 1
ATOM 774 N N . ILE A 1 98 ? -4.075 2.218 -3.074 1.00 85.94 98 ILE A N 1
ATOM 775 C CA . ILE A 1 98 ? -2.976 1.474 -2.423 1.00 85.94 98 ILE A CA 1
ATOM 776 C C . ILE A 1 98 ? -1.925 0.950 -3.417 1.00 85.94 98 ILE A C 1
ATOM 778 O O . ILE A 1 98 ? -0.812 0.619 -3.017 1.00 85.94 98 ILE A O 1
ATOM 782 N N . CYS A 1 99 ? -2.274 0.844 -4.703 1.00 88.25 99 CYS A N 1
ATOM 783 C CA . CYS A 1 99 ? -1.374 0.399 -5.769 1.00 88.25 99 CYS A CA 1
ATOM 784 C C . CYS A 1 99 ? -0.671 1.566 -6.489 1.00 88.25 99 CYS A C 1
ATOM 786 O O . CYS A 1 99 ? 0.146 1.319 -7.378 1.00 88.25 99 CYS A O 1
ATOM 788 N N . SER A 1 100 ? -0.989 2.813 -6.137 1.00 83.94 100 SER A N 1
ATOM 789 C CA . SER A 1 100 ? -0.427 4.027 -6.729 1.00 83.94 100 SER A CA 1
ATOM 790 C C . SER A 1 100 ? 0.572 4.688 -5.774 1.00 83.94 100 SER A C 1
ATOM 792 O O . SER A 1 100 ? 0.376 4.726 -4.562 1.00 83.94 100 SER A O 1
ATOM 794 N N . VAL A 1 101 ? 1.630 5.291 -6.319 1.00 79.31 101 VAL A N 1
ATOM 795 C CA . VAL A 1 101 ? 2.572 6.105 -5.533 1.00 79.31 101 VAL A CA 1
ATOM 796 C C . VAL A 1 101 ? 2.046 7.536 -5.442 1.00 79.31 101 VAL A C 1
ATOM 798 O O . VAL A 1 101 ? 1.824 8.182 -6.462 1.00 79.31 101 VAL A O 1
ATOM 801 N N . GLY A 1 102 ? 1.866 8.053 -4.224 1.00 69.62 102 GLY A N 1
ATOM 802 C CA . GLY A 1 102 ? 1.499 9.458 -3.995 1.00 69.62 102 GLY A CA 1
ATOM 803 C C . GLY A 1 102 ? 0.028 9.817 -4.252 1.00 69.62 102 GLY A C 1
ATOM 804 O O . GLY A 1 102 ? -0.343 10.977 -4.086 1.00 69.62 102 GLY A O 1
ATOM 805 N N . GLU A 1 103 ? -0.831 8.851 -4.590 1.00 65.56 103 GLU A N 1
ATOM 806 C CA . GLU A 1 103 ? -2.281 9.056 -4.760 1.00 65.56 103 GLU A CA 1
ATOM 807 C C . GLU A 1 103 ? -3.083 8.800 -3.476 1.00 65.56 103 GLU A C 1
ATOM 809 O O . GLU A 1 103 ? -4.229 8.349 -3.516 1.00 65.56 103 GLU A O 1
ATOM 814 N N . SER A 1 104 ? -2.502 9.112 -2.314 1.00 59.50 104 SER A N 1
ATOM 815 C CA . SER A 1 104 ? -3.281 9.132 -1.078 1.00 59.50 104 SER A CA 1
ATOM 816 C C . SER A 1 104 ? -4.398 10.170 -1.207 1.00 59.50 104 SER A C 1
ATOM 818 O O . SER A 1 104 ? -4.163 11.346 -1.504 1.00 59.50 104 SER A O 1
ATOM 820 N N . THR A 1 105 ? -5.634 9.738 -0.969 1.00 53.94 105 THR A N 1
ATOM 821 C CA . THR A 1 105 ? -6.833 10.589 -0.941 1.00 53.94 105 THR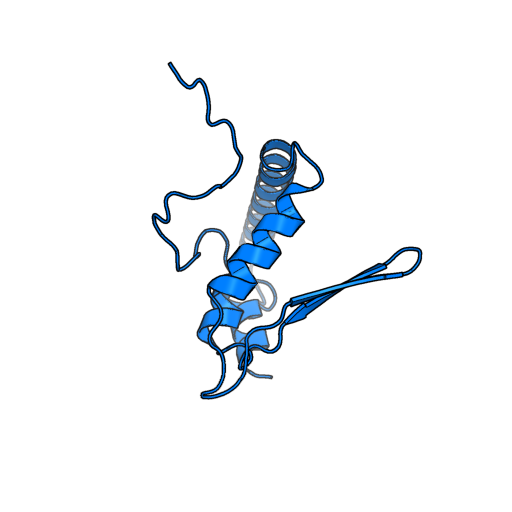 A CA 1
ATOM 822 C C . THR A 1 105 ? -6.817 11.590 0.219 1.00 53.94 105 THR A C 1
ATOM 824 O O . THR A 1 105 ? -7.628 12.516 0.239 1.00 53.94 105 THR A O 1
ATOM 827 N N . LYS A 1 106 ? -5.862 11.464 1.148 1.00 57.59 106 LYS A N 1
ATOM 828 C CA . LYS A 1 106 ? -5.704 12.297 2.343 1.00 57.59 106 LYS A CA 1
ATOM 829 C C . LYS A 1 106 ? -4.660 13.394 2.104 1.00 57.59 106 LYS A C 1
ATOM 831 O O . LYS A 1 106 ? -3.606 13.435 2.734 1.00 57.59 106 LYS A O 1
ATOM 836 N N . LYS A 1 107 ? -4.932 14.307 1.166 1.00 47.16 107 LYS A N 1
ATOM 837 C CA . LYS A 1 107 ? -4.153 15.552 1.054 1.00 47.16 107 LYS A CA 1
ATOM 838 C C . LYS A 1 107 ? -4.474 16.438 2.267 1.00 47.16 107 LYS A C 1
ATOM 840 O O . LYS A 1 107 ? -5.601 16.905 2.386 1.00 47.16 107 LYS A O 1
ATOM 845 N N . ASN A 1 108 ? -3.475 16.694 3.115 1.00 45.47 108 ASN A N 1
ATOM 846 C CA . ASN A 1 108 ? -3.495 17.643 4.244 1.00 45.47 108 ASN A CA 1
ATOM 847 C C . ASN A 1 108 ? -4.291 17.252 5.508 1.00 45.47 108 ASN A C 1
ATOM 849 O O . ASN A 1 108 ? -4.963 18.108 6.084 1.00 45.47 108 ASN A O 1
ATOM 853 N N . GLN A 1 109 ? -4.164 16.027 6.024 1.00 44.75 109 GLN A N 1
ATOM 854 C CA . GLN A 1 109 ? -4.362 15.858 7.471 1.00 44.75 109 GLN A CA 1
ATOM 855 C C . GLN A 1 109 ? -3.072 16.299 8.187 1.00 44.75 109 GLN A C 1
ATOM 857 O O . GLN A 1 109 ? -1.982 15.833 7.863 1.00 44.75 109 GLN A O 1
ATOM 862 N N . LEU A 1 110 ? -3.181 17.257 9.114 1.00 40.94 110 LEU A N 1
ATOM 863 C CA . LEU A 1 110 ? -2.113 17.650 10.042 1.00 40.94 110 LEU A CA 1
ATOM 864 C C . LEU A 1 110 ? -1.822 16.459 10.971 1.00 40.94 110 LEU A C 1
ATOM 866 O O . LEU A 1 110 ? -2.384 16.347 12.054 1.00 40.94 110 LEU A O 1
ATOM 870 N N . GLY A 1 111 ? -0.995 15.533 10.499 1.00 46.41 111 GLY A N 1
ATOM 871 C CA . GLY A 1 111 ? -0.726 14.245 11.127 1.00 46.41 111 GLY A CA 1
ATOM 872 C C . GLY A 1 111 ? 0.201 13.435 10.228 1.00 46.41 111 GLY A C 1
ATOM 873 O O . GLY A 1 111 ? 0.179 13.576 9.014 1.00 46.41 111 GLY A O 1
ATOM 874 N N . TYR A 1 112 ? 1.120 12.713 10.845 1.00 46.75 112 TYR A N 1
ATOM 875 C CA . TYR A 1 112 ? 2.479 12.532 10.357 1.00 46.75 112 TYR A CA 1
ATOM 876 C C . TYR A 1 112 ? 2.690 11.762 9.052 1.00 46.75 112 TYR A C 1
ATOM 878 O O . TYR A 1 112 ? 2.230 10.645 8.901 1.00 46.75 112 TYR A O 1
ATOM 886 N N . ILE A 1 113 ? 3.585 12.305 8.221 1.00 48.41 113 ILE A N 1
ATOM 887 C CA . ILE A 1 113 ? 4.428 11.527 7.308 1.00 48.41 113 ILE A CA 1
ATOM 888 C C . ILE A 1 113 ? 5.886 11.875 7.670 1.00 48.41 113 ILE A C 1
ATOM 890 O O . ILE A 1 113 ? 6.270 13.040 7.587 1.00 4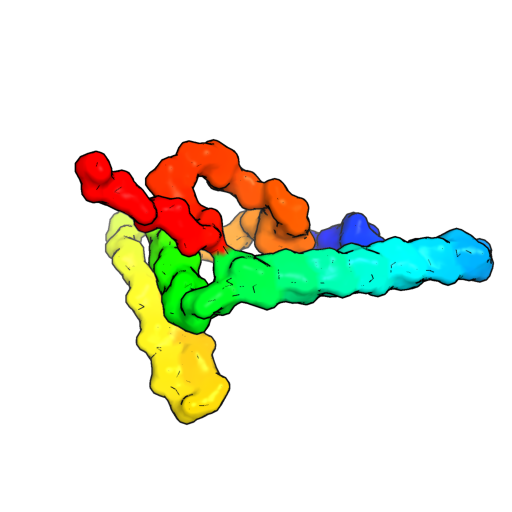8.41 113 ILE A O 1
ATOM 894 N N . GLY A 1 114 ? 6.683 10.902 8.138 1.00 44.41 114 GLY A N 1
ATOM 895 C CA . GLY A 1 114 ? 8.151 11.029 8.289 1.00 44.41 114 GLY A CA 1
ATOM 896 C C . GLY A 1 114 ? 8.705 11.982 9.372 1.00 44.41 114 GLY A C 1
ATOM 897 O O . GLY A 1 114 ? 9.717 12.630 9.142 1.00 44.41 114 GLY A O 1
ATOM 898 N N . ILE A 1 115 ? 8.057 12.088 10.538 1.00 38.81 115 ILE A N 1
ATOM 899 C CA . ILE A 1 115 ? 8.340 13.008 11.674 1.00 38.81 115 ILE A CA 1
ATOM 900 C C . ILE A 1 115 ? 9.805 13.491 11.826 1.00 38.81 115 ILE A C 1
ATOM 902 O O . ILE A 1 115 ? 10.675 12.718 12.234 1.00 38.81 115 ILE A O 1
ATOM 906 N N . PRO A 1 116 ? 10.025 14.817 11.774 1.00 35.19 116 PRO A N 1
ATOM 907 C CA . PRO A 1 116 ? 10.340 15.519 13.014 1.00 35.19 116 PRO A CA 1
ATOM 908 C C . PRO A 1 116 ? 9.448 16.749 13.168 1.00 35.19 116 PRO A C 1
ATOM 910 O O . PRO A 1 116 ? 9.685 17.794 12.574 1.00 35.19 116 PRO A O 1
ATOM 913 N N . SER A 1 117 ? 8.440 16.653 14.030 1.00 43.91 117 SER A N 1
ATOM 914 C CA . SER A 1 117 ? 7.980 17.823 14.757 1.00 43.91 117 SER A CA 1
ATOM 915 C C . SER A 1 117 ? 8.526 17.694 16.167 1.00 43.91 117 SER A C 1
ATOM 917 O O . SER A 1 117 ? 8.280 16.716 16.872 1.00 43.91 117 SER A O 1
ATOM 919 N N . LEU A 1 118 ? 9.400 18.633 16.502 1.00 36.66 118 LEU A N 1
ATOM 920 C CA . LEU A 1 118 ? 9.298 19.582 17.612 1.00 36.66 118 LEU A CA 1
ATOM 921 C C . LEU A 1 118 ? 10.670 20.296 17.709 1.00 36.66 118 LEU A C 1
ATOM 923 O O . LEU A 1 118 ? 11.703 19.699 17.406 1.00 36.66 118 LEU A O 1
ATOM 927 N N . PRO A 1 119 ? 10.678 21.588 18.068 1.00 32.94 119 PRO A N 1
ATOM 928 C CA . PRO A 1 119 ? 10.485 21.909 19.470 1.00 32.94 119 PRO A CA 1
ATOM 929 C C . PRO A 1 119 ? 9.158 22.612 19.731 1.00 32.94 119 PRO A C 1
ATOM 931 O O . PRO A 1 119 ? 8.682 23.431 18.948 1.00 32.94 119 PRO A O 1
ATOM 934 N N . ALA A 1 120 ? 8.576 22.249 20.870 1.00 40.84 120 ALA A N 1
ATOM 935 C CA . ALA A 1 120 ? 7.710 23.137 21.615 1.00 40.84 120 ALA A CA 1
ATOM 936 C C . ALA A 1 120 ? 8.604 24.183 22.300 1.00 40.84 120 ALA A C 1
ATOM 938 O O . ALA A 1 120 ? 9.615 23.804 22.898 1.00 40.84 120 ALA A O 1
ATOM 939 N N . ASN A 1 121 ? 8.147 25.436 22.241 1.00 36.53 121 ASN A N 1
ATOM 940 C CA . ASN A 1 121 ? 8.718 26.680 22.781 1.00 36.53 121 ASN A CA 1
ATOM 941 C C . ASN A 1 121 ? 9.821 27.343 21.951 1.00 36.53 121 ASN A C 1
ATOM 943 O O . ASN A 1 121 ? 10.923 26.770 21.822 1.00 36.53 121 ASN A O 1
#

Sequence (121 aa):
MDIIKSIRRDQGLDIQVAEPDAKAAIQHLRRNLENALHNLSEDLYSKSTHFLLEFIQNADDNSYPQGVQPALEIQLLDQNMTIKCNEGGFSDRDVRAICSVGESTKKNQLGYIGIPSLPAN

Radius of gyration: 18.68 Å; chains: 1; bounding box: 40×43×53 Å

Secondary structure (DSSP, 8-state):
-HHHHHHHHHTTSS----SHHHHHHHHHHHHHHHHHHHHHHHHH--STTHHHHHHHHHHHHS---TTPPP-EEEEEETTEEEEEE------HHHHHHHTSSS--S-TT-SS-SS-------

Organism: NCBI:txid98765

InterPro domains:
  IPR036890 Histidine kinase/HSP90-like ATPase superfamily [G3DSA:3.30.565.10] (15-115)
  IPR036890 Histidine kinase/HSP90-like ATPase superfamily [SSF55874] (29-114)
  IPR052957 Auxin-regulated embryogenesis mediator [PTHR32387] (3-114)